Protein AF-A0AAF0T2G2-F1 (afdb_monomer_lite)

Structure (mmCIF, N/CA/C/O backbone):
data_AF-A0AAF0T2G2-F1
#
_entry.id   AF-A0AAF0T2G2-F1
#
loop_
_atom_site.group_PDB
_atom_site.id
_atom_site.type_symbol
_atom_site.label_atom_id
_atom_site.label_alt_id
_atom_site.label_comp_id
_atom_site.label_asym_id
_atom_site.label_entity_id
_atom_site.label_seq_id
_atom_site.pdbx_PDB_ins_code
_atom_site.Cartn_x
_atom_site.Cartn_y
_atom_site.Cartn_z
_atom_site.occupancy
_atom_site.B_iso_or_equiv
_atom_site.auth_seq_id
_atom_site.auth_comp_id
_atom_site.auth_asym_id
_atom_site.auth_atom_id
_atom_site.pdbx_PDB_model_num
ATOM 1 N N . MET A 1 1 ? -35.952 -12.986 38.362 1.00 46.72 1 MET A N 1
ATOM 2 C CA . MET A 1 1 ? -36.142 -11.698 37.666 1.00 46.72 1 MET A CA 1
ATOM 3 C C . MET A 1 1 ? -34.868 -10.902 37.905 1.00 46.72 1 MET A C 1
ATOM 5 O O . MET A 1 1 ? -34.711 -10.317 38.964 1.00 46.72 1 MET A O 1
ATOM 9 N N . THR A 1 2 ? -33.872 -11.058 37.034 1.00 54.59 2 THR A N 1
ATO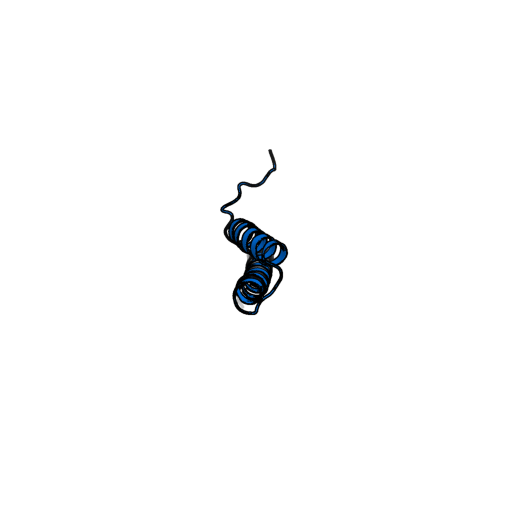M 10 C CA . THR A 1 2 ? -32.575 -10.381 37.161 1.00 54.59 2 THR A CA 1
ATOM 11 C C . THR A 1 2 ? -32.794 -8.907 36.859 1.00 54.59 2 THR A C 1
ATOM 13 O O . THR A 1 2 ? -33.114 -8.551 35.730 1.00 54.59 2 THR A O 1
ATOM 16 N N . THR A 1 3 ? -32.703 -8.060 37.881 1.00 58.44 3 THR A N 1
ATOM 17 C CA . THR A 1 3 ? -32.753 -6.609 37.723 1.00 58.44 3 THR A CA 1
ATOM 18 C C . THR A 1 3 ? -31.452 -6.193 37.047 1.00 58.44 3 THR A C 1
ATOM 20 O O . THR A 1 3 ? -30.416 -6.079 37.700 1.00 58.44 3 THR A O 1
ATOM 23 N N . THR A 1 4 ? -31.455 -6.076 35.723 1.00 64.88 4 THR A N 1
ATOM 24 C CA . THR A 1 4 ? -30.338 -5.467 35.005 1.00 64.88 4 THR A CA 1
ATOM 25 C C . THR A 1 4 ? -30.249 -4.023 35.480 1.00 64.88 4 THR A C 1
ATOM 27 O O . THR A 1 4 ? -31.176 -3.242 35.279 1.00 64.88 4 THR A O 1
ATOM 30 N N . ASP A 1 5 ? -29.177 -3.706 36.200 1.00 71.25 5 ASP A N 1
ATOM 31 C CA . ASP A 1 5 ? -28.903 -2.352 36.660 1.00 71.25 5 ASP A CA 1
ATOM 32 C C . ASP A 1 5 ? -28.751 -1.442 35.423 1.00 71.25 5 ASP A C 1
ATOM 34 O O . ASP A 1 5 ? -27.890 -1.724 34.577 1.00 71.25 5 ASP A O 1
ATOM 38 N N . PRO A 1 6 ? -29.582 -0.395 35.264 1.00 70.56 6 PRO A N 1
ATOM 39 C CA . PRO A 1 6 ? -29.553 0.474 34.086 1.00 70.56 6 PRO A CA 1
ATOM 40 C C . PRO A 1 6 ? -28.183 1.134 33.858 1.00 70.56 6 PRO A C 1
ATOM 42 O O . PRO A 1 6 ? -27.820 1.422 32.714 1.00 70.56 6 PRO A O 1
ATOM 45 N N . GLU A 1 7 ? -27.386 1.318 34.914 1.00 70.88 7 GLU A N 1
ATOM 46 C CA . GLU A 1 7 ? -26.015 1.837 34.818 1.00 70.88 7 GLU A CA 1
ATOM 47 C C . GLU A 1 7 ? -25.040 0.801 34.227 1.00 70.88 7 GLU A C 1
ATOM 49 O O . GLU A 1 7 ? -24.149 1.139 33.439 1.00 70.88 7 GLU A O 1
ATOM 54 N N . SER A 1 8 ? -25.246 -0.489 34.518 1.00 72.56 8 SER A N 1
ATOM 55 C CA . SER A 1 8 ? -24.466 -1.590 33.933 1.00 72.56 8 SER A CA 1
ATOM 56 C C . SER A 1 8 ? -24.727 -1.734 32.430 1.00 72.56 8 SER A C 1
ATOM 58 O O . SER A 1 8 ? -23.807 -1.989 31.645 1.00 72.56 8 SER A O 1
ATOM 60 N N . GLU A 1 9 ? -25.975 -1.517 32.012 1.00 73.31 9 GLU A N 1
ATOM 61 C CA . GLU A 1 9 ? -26.393 -1.617 30.615 1.00 73.31 9 GLU A CA 1
ATOM 62 C C . GLU A 1 9 ? -25.870 -0.446 29.766 1.00 73.31 9 GLU A C 1
ATOM 64 O O . GLU A 1 9 ? -25.347 -0.674 28.670 1.00 73.31 9 GLU A O 1
ATOM 69 N N . LYS A 1 10 ? -25.898 0.788 30.295 1.00 75.06 10 LYS A N 1
ATOM 70 C CA . LYS A 1 10 ? -25.228 1.948 29.676 1.00 75.06 10 LYS A CA 1
ATOM 71 C C . LYS A 1 10 ? -23.725 1.728 29.531 1.00 75.06 10 LYS A C 1
ATOM 73 O O . LYS A 1 10 ? -23.195 1.860 28.435 1.00 75.06 10 LYS A O 1
ATOM 78 N N . THR A 1 11 ? -23.057 1.289 30.599 1.00 78.19 11 THR A N 1
ATOM 79 C CA . THR A 1 11 ? -21.606 1.031 30.589 1.00 78.19 11 THR A CA 1
ATOM 80 C C . THR A 1 11 ? -21.217 -0.058 29.581 1.00 78.19 11 THR A C 1
ATOM 82 O O . THR A 1 11 ? -20.134 -0.030 28.993 1.00 78.19 11 THR A O 1
ATOM 85 N N . ARG A 1 12 ? -22.071 -1.067 29.370 1.00 75.75 12 ARG A N 1
ATOM 86 C CA . ARG A 1 12 ? -21.852 -2.082 28.329 1.00 75.75 12 ARG A CA 1
ATOM 87 C C . ARG A 1 12 ? -22.040 -1.489 26.929 1.00 75.75 12 ARG A C 1
ATOM 89 O O . ARG A 1 12 ? -21.173 -1.692 26.089 1.00 75.75 12 ARG A O 1
ATOM 96 N N . ARG A 1 13 ? -23.096 -0.699 26.708 1.00 78.38 13 ARG A N 1
ATOM 97 C CA . ARG A 1 13 ? -23.354 -0.027 25.423 1.00 78.38 13 ARG A CA 1
ATOM 98 C C . ARG A 1 13 ? -22.231 0.938 25.029 1.00 78.38 13 ARG A C 1
ATOM 100 O O . ARG A 1 13 ? -21.823 0.941 23.871 1.00 78.38 13 ARG A O 1
ATOM 107 N N . ASP A 1 14 ? -21.710 1.709 25.980 1.00 84.12 14 ASP A N 1
ATOM 108 C CA . ASP A 1 14 ? -20.608 2.645 25.735 1.00 84.12 14 ASP A CA 1
ATOM 109 C C . ASP A 1 14 ? -19.317 1.900 25.377 1.00 84.12 14 ASP A C 1
ATOM 111 O O . ASP A 1 14 ? -18.627 2.269 24.428 1.00 84.12 14 ASP A O 1
ATOM 115 N N . ARG A 1 15 ? -19.023 0.784 26.061 1.00 83.88 15 ARG A N 1
ATOM 116 C CA . ARG A 1 15 ? -17.900 -0.091 25.689 1.00 83.88 15 ARG A CA 1
ATOM 117 C C . ARG A 1 15 ? -18.067 -0.682 24.294 1.00 83.88 15 ARG A C 1
ATOM 119 O O . ARG A 1 15 ? -17.112 -0.662 23.525 1.00 83.88 15 ARG A O 1
ATOM 126 N N . ASP A 1 16 ? -19.260 -1.152 23.944 1.00 86.88 16 ASP A N 1
ATOM 127 C CA . ASP A 1 16 ? -19.529 -1.700 22.611 1.00 86.88 16 ASP A CA 1
ATOM 128 C C . ASP A 1 16 ? -19.369 -0.631 21.517 1.00 86.88 16 ASP A C 1
ATOM 130 O O . ASP A 1 16 ? -18.881 -0.929 20.425 1.00 86.88 16 ASP A O 1
ATOM 134 N N . ALA A 1 17 ? -19.738 0.622 21.804 1.00 88.62 17 ALA A N 1
ATOM 135 C CA . ALA A 1 17 ? -19.532 1.748 20.897 1.00 88.62 17 ALA A CA 1
ATOM 136 C C . ALA A 1 17 ? -18.040 2.068 20.706 1.00 88.62 17 ALA A C 1
ATOM 138 O O . ALA A 1 17 ? -17.595 2.229 19.569 1.00 88.62 17 ALA A O 1
ATOM 139 N N . ILE A 1 18 ? -17.257 2.087 21.791 1.00 90.94 18 ILE A N 1
ATOM 140 C CA . ILE A 1 18 ? -15.801 2.302 21.743 1.00 90.94 18 ILE A CA 1
ATOM 141 C C . ILE A 1 18 ? -15.119 1.185 20.951 1.00 90.94 18 ILE A C 1
ATOM 143 O O . ILE A 1 18 ? -14.341 1.464 20.042 1.00 90.94 18 ILE A O 1
ATOM 147 N N . VAL A 1 19 ? -15.443 -0.078 21.247 1.00 90.88 19 VAL A N 1
ATOM 148 C CA . VAL A 1 19 ? -14.872 -1.234 20.538 1.00 90.88 19 VAL A CA 1
ATOM 149 C C . VAL A 1 19 ? -15.230 -1.176 19.059 1.00 90.88 19 VAL A C 1
ATOM 151 O O . VAL A 1 19 ? -14.358 -1.345 18.215 1.00 90.88 19 VAL A O 1
ATOM 154 N N . ARG A 1 20 ? -16.489 -0.880 18.718 1.00 88.12 20 ARG A N 1
ATOM 155 C CA . ARG A 1 20 ? -16.913 -0.743 17.319 1.00 88.12 20 ARG A CA 1
ATOM 156 C C . ARG A 1 20 ? -16.152 0.367 16.597 1.00 88.12 20 ARG A C 1
ATOM 158 O O . ARG A 1 20 ? -15.770 0.168 15.449 1.00 88.12 20 ARG A O 1
ATOM 165 N N . SER A 1 21 ? -15.929 1.503 17.256 1.00 90.62 21 SER A N 1
ATOM 166 C CA . SER A 1 21 ? -15.148 2.609 16.696 1.00 90.62 21 SER A CA 1
ATOM 167 C C . SER A 1 21 ? -13.694 2.208 16.459 1.00 90.62 21 SER A C 1
ATOM 169 O O . SER A 1 21 ? -13.178 2.433 15.371 1.00 90.62 21 SER A O 1
ATOM 171 N N . ALA A 1 22 ? -13.052 1.574 17.443 1.00 90.38 22 ALA A N 1
ATOM 172 C CA . ALA A 1 22 ? -11.667 1.123 17.332 1.00 90.38 22 ALA A CA 1
ATOM 173 C C . ALA A 1 22 ? -11.494 0.050 16.244 1.00 90.38 22 ALA A C 1
ATOM 175 O O . ALA A 1 22 ? -10.528 0.072 15.491 1.00 90.38 22 ALA A O 1
ATOM 176 N N . VAL A 1 23 ? -12.455 -0.871 16.121 1.00 92.38 23 VAL A N 1
ATOM 177 C CA . VAL A 1 23 ? -12.453 -1.885 15.058 1.00 92.38 23 VAL A CA 1
ATOM 178 C C . VAL A 1 23 ? -12.630 -1.239 13.687 1.00 92.38 23 VAL A C 1
ATOM 180 O O . VAL A 1 23 ? -11.941 -1.625 12.749 1.00 92.38 23 VAL A O 1
ATOM 183 N N . ALA A 1 24 ? -13.534 -0.266 13.552 1.00 90.06 24 ALA A N 1
ATOM 184 C CA . ALA A 1 24 ? -13.715 0.445 12.290 1.00 90.06 24 ALA A CA 1
ATOM 185 C C . ALA A 1 24 ? -12.431 1.175 11.871 1.00 90.06 24 ALA A C 1
ATOM 187 O O . ALA A 1 24 ? -12.023 1.058 10.720 1.00 90.06 24 ALA A O 1
ATOM 188 N N . ASP A 1 25 ? -11.780 1.859 12.811 1.00 91.31 25 ASP A N 1
ATOM 189 C CA . ASP A 1 25 ? -10.511 2.556 12.588 1.00 91.31 25 ASP A CA 1
ATOM 190 C C . ASP A 1 25 ? -9.405 1.594 12.127 1.00 91.31 25 ASP A C 1
ATOM 192 O O . ASP A 1 25 ? -8.809 1.787 11.070 1.00 91.31 25 ASP A O 1
ATOM 196 N N . ALA A 1 26 ? -9.241 0.467 12.829 1.00 90.38 26 ALA A N 1
ATOM 197 C CA . ALA A 1 26 ? -8.282 -0.571 12.454 1.00 90.38 26 ALA A CA 1
ATOM 198 C C . ALA A 1 26 ? -8.566 -1.184 11.068 1.00 90.38 26 ALA A C 1
ATOM 200 O O . ALA A 1 26 ? -7.641 -1.526 10.333 1.00 90.38 26 ALA A O 1
ATOM 201 N N . ILE A 1 27 ? -9.840 -1.332 10.685 1.00 93.19 27 ILE A N 1
ATOM 202 C CA . ILE A 1 27 ? -10.207 -1.800 9.341 1.00 93.19 27 ILE A CA 1
ATOM 203 C C . ILE A 1 27 ? -9.808 -0.765 8.287 1.00 93.19 27 ILE A C 1
ATOM 205 O O . ILE A 1 27 ? -9.268 -1.147 7.250 1.00 93.19 27 ILE A O 1
ATOM 209 N N . PHE A 1 28 ? -10.065 0.523 8.522 1.00 90.69 28 PHE A N 1
ATOM 210 C CA . PHE A 1 28 ? -9.678 1.571 7.578 1.00 90.69 28 PHE A CA 1
ATOM 211 C C . PHE A 1 28 ? -8.162 1.658 7.408 1.00 90.69 28 PHE A C 1
ATOM 213 O O . PHE A 1 28 ? -7.695 1.773 6.274 1.00 90.69 28 PHE A O 1
ATOM 220 N N . ASP A 1 29 ? -7.414 1.522 8.499 1.00 88.69 29 ASP A N 1
ATOM 221 C CA . ASP A 1 29 ? -5.954 1.477 8.477 1.00 88.69 29 ASP A CA 1
ATOM 222 C C . ASP A 1 29 ? -5.428 0.277 7.670 1.00 88.69 29 ASP A C 1
ATOM 224 O O . ASP A 1 29 ? -4.642 0.428 6.726 1.00 88.69 29 ASP A O 1
ATOM 228 N N . ALA A 1 30 ? -5.966 -0.919 7.936 1.00 87.81 30 ALA A N 1
ATOM 229 C CA . ALA A 1 30 ? -5.618 -2.121 7.187 1.00 87.81 30 ALA A CA 1
ATOM 230 C C . ALA A 1 30 ? -5.941 -1.973 5.691 1.00 87.81 30 ALA A C 1
ATOM 232 O O . ALA A 1 30 ? -5.112 -2.295 4.840 1.00 87.81 30 ALA A O 1
ATOM 233 N N . VAL A 1 31 ? -7.126 -1.458 5.346 1.00 92.38 31 VAL A N 1
ATOM 234 C CA . VAL A 1 31 ? -7.533 -1.225 3.950 1.00 92.38 31 VAL A CA 1
ATOM 235 C C . VAL A 1 31 ? -6.608 -0.217 3.269 1.00 92.38 31 VAL A C 1
ATOM 237 O O . VAL A 1 31 ? -6.237 -0.430 2.112 1.00 92.38 31 VAL A O 1
ATOM 240 N N . GLY A 1 32 ? -6.206 0.848 3.967 1.00 88.38 32 GLY A N 1
ATOM 241 C CA . GLY A 1 32 ? -5.230 1.816 3.471 1.00 88.38 32 GLY A CA 1
ATOM 242 C C . GLY A 1 32 ? -3.898 1.145 3.146 1.00 88.38 32 GLY A C 1
ATOM 243 O O . GLY A 1 32 ? -3.426 1.218 2.009 1.00 88.38 32 GLY A O 1
ATOM 244 N N . THR A 1 33 ? -3.360 0.395 4.105 1.00 89.50 33 THR A N 1
ATOM 245 C CA . THR A 1 33 ? -2.105 -0.353 3.961 1.00 89.50 33 THR A CA 1
ATOM 246 C C . THR A 1 33 ? -2.156 -1.347 2.799 1.00 89.50 33 THR A C 1
ATOM 248 O O . THR A 1 33 ? -1.280 -1.340 1.930 1.00 89.50 33 THR A O 1
ATOM 251 N N . PHE A 1 34 ? -3.210 -2.166 2.709 1.00 92.31 34 PHE A N 1
ATOM 252 C CA . PHE A 1 34 ? -3.381 -3.121 1.608 1.00 92.31 34 PHE A CA 1
ATOM 253 C C . PHE A 1 34 ? -3.530 -2.433 0.250 1.00 92.31 34 PHE A C 1
ATOM 255 O O . PHE A 1 34 ? -3.011 -2.936 -0.748 1.00 92.31 34 PHE A O 1
ATOM 262 N N . SER A 1 35 ? -4.202 -1.282 0.199 1.00 92.38 35 SER A N 1
ATOM 263 C CA . SER A 1 35 ? -4.349 -0.508 -1.035 1.00 92.38 35 SER A CA 1
ATOM 264 C C . SER A 1 35 ? -2.999 0.019 -1.516 1.00 92.38 35 SER A C 1
ATOM 266 O O . SER A 1 35 ? -2.660 -0.165 -2.687 1.00 92.38 35 SER A O 1
ATOM 268 N N . LEU A 1 36 ? -2.191 0.608 -0.624 1.00 91.19 36 LEU A N 1
ATOM 269 C CA . LEU A 1 36 ? -0.834 1.044 -0.966 1.00 91.19 36 LEU A CA 1
ATOM 270 C C . LEU A 1 36 ? 0.027 -0.134 -1.427 1.00 91.19 36 LEU A C 1
ATOM 272 O O . LEU A 1 36 ? 0.701 -0.033 -2.452 1.00 91.19 36 LEU A O 1
ATOM 276 N N . LEU A 1 37 ? -0.024 -1.265 -0.721 1.00 92.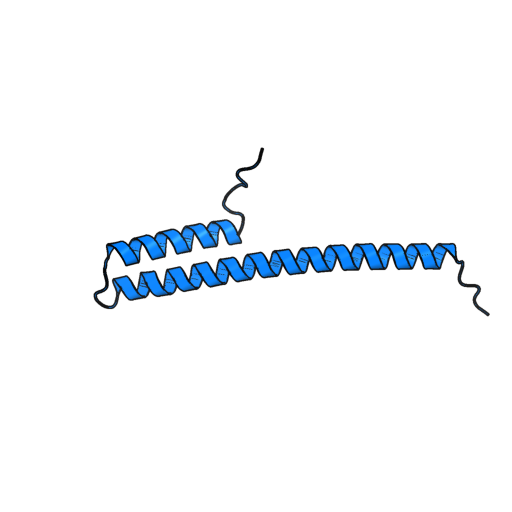31 37 LEU A N 1
ATOM 277 C CA . LEU A 1 37 ? 0.725 -2.458 -1.108 1.00 92.31 37 LEU A CA 1
ATOM 278 C C . LEU A 1 37 ? 0.313 -2.951 -2.504 1.00 92.31 37 LEU A C 1
ATOM 280 O O . LEU A 1 37 ? 1.169 -3.279 -3.325 1.00 92.31 37 LEU A O 1
ATOM 284 N N . GLY A 1 38 ? -0.986 -2.929 -2.811 1.00 93.75 38 GLY A N 1
ATOM 285 C CA . GLY A 1 38 ? -1.505 -3.230 -4.143 1.00 93.75 38 GLY A CA 1
ATOM 286 C C . GLY A 1 38 ? -0.930 -2.306 -5.220 1.00 93.75 38 GLY A C 1
ATOM 287 O O . GLY A 1 38 ? -0.418 -2.787 -6.232 1.00 93.75 38 GLY A O 1
ATOM 288 N N . PHE A 1 39 ? -0.934 -0.989 -4.994 1.00 93.12 39 PHE A N 1
ATOM 289 C CA . PHE A 1 39 ? -0.317 -0.030 -5.920 1.00 93.12 39 PHE A CA 1
ATOM 290 C C . PHE A 1 39 ? 1.190 -0.248 -6.074 1.00 93.12 39 PHE A C 1
ATOM 292 O O . PHE A 1 39 ? 1.703 -0.208 -7.193 1.00 93.12 39 PHE A O 1
ATOM 299 N N . SER A 1 40 ? 1.900 -0.533 -4.981 1.00 93.81 40 SER A N 1
ATOM 300 C CA . SER A 1 40 ? 3.328 -0.849 -5.019 1.00 93.81 40 SER A CA 1
ATOM 301 C C . SER A 1 40 ? 3.618 -2.063 -5.907 1.00 93.81 40 SER A C 1
ATOM 303 O O . SER A 1 40 ? 4.523 -2.009 -6.744 1.00 93.81 40 SER A O 1
ATOM 305 N N . LEU A 1 41 ? 2.819 -3.128 -5.796 1.00 95.12 41 LEU A N 1
ATOM 306 C CA . LEU A 1 41 ? 2.951 -4.324 -6.628 1.00 95.12 41 LEU A CA 1
ATOM 307 C C . LEU A 1 41 ? 2.617 -4.053 -8.101 1.00 95.12 41 LEU A C 1
ATOM 309 O O . LEU A 1 41 ? 3.283 -4.592 -8.984 1.00 95.12 41 LEU A O 1
ATOM 313 N N . LEU A 1 42 ? 1.634 -3.192 -8.387 1.00 94.56 42 LEU A N 1
ATOM 314 C CA . LEU A 1 42 ? 1.334 -2.770 -9.760 1.00 94.56 42 LEU A CA 1
ATOM 315 C C . LEU A 1 42 ? 2.514 -2.016 -10.381 1.00 94.56 42 LEU A C 1
ATOM 317 O O . LEU A 1 42 ? 2.931 -2.337 -11.495 1.00 94.56 42 LEU A O 1
ATOM 321 N N . PHE A 1 43 ? 3.090 -1.057 -9.654 1.00 92.50 43 PHE A N 1
ATOM 322 C CA . PHE A 1 43 ? 4.286 -0.343 -10.096 1.00 92.50 43 PHE A CA 1
ATOM 323 C C . PHE A 1 43 ? 5.477 -1.286 -10.295 1.00 92.50 43 PHE A C 1
ATOM 325 O O . PHE A 1 43 ? 6.180 -1.173 -11.300 1.00 92.50 43 PHE A O 1
ATOM 332 N N . LEU A 1 44 ? 5.662 -2.258 -9.395 1.00 93.25 44 LEU A N 1
ATOM 333 C CA . LEU A 1 44 ? 6.699 -3.280 -9.522 1.00 93.25 44 LEU A CA 1
ATOM 334 C C . LEU A 1 44 ? 6.515 -4.088 -10.807 1.00 93.25 44 LEU A C 1
ATOM 336 O O . LEU A 1 44 ? 7.457 -4.241 -11.580 1.00 93.25 44 LEU A O 1
ATOM 340 N N . ALA A 1 45 ? 5.297 -4.569 -11.063 1.00 93.06 45 ALA A N 1
ATOM 341 C CA . ALA A 1 45 ? 4.981 -5.365 -12.243 1.00 93.06 45 ALA A CA 1
ATOM 342 C C . ALA A 1 45 ? 5.215 -4.581 -13.543 1.00 93.06 45 ALA A C 1
ATOM 344 O O . ALA A 1 45 ? 5.806 -5.111 -14.485 1.00 93.06 45 ALA A O 1
ATOM 345 N N . VAL A 1 46 ? 4.799 -3.310 -13.589 1.00 92.19 46 VAL A N 1
ATOM 346 C CA . VAL A 1 46 ? 5.038 -2.422 -14.738 1.00 92.19 46 VAL A CA 1
ATOM 347 C C . VAL A 1 46 ? 6.533 -2.174 -14.934 1.00 92.19 46 VAL A C 1
ATOM 349 O O . VAL A 1 46 ? 7.022 -2.288 -16.056 1.00 92.19 46 VAL A O 1
ATOM 352 N N . GLY A 1 47 ? 7.264 -1.885 -13.856 1.00 90.38 47 GLY A N 1
ATOM 353 C CA . GLY A 1 47 ? 8.703 -1.639 -13.894 1.00 90.38 47 GLY A CA 1
ATOM 354 C C . GLY A 1 47 ? 9.494 -2.851 -14.377 1.00 90.38 47 GLY A C 1
ATOM 355 O O . GLY A 1 47 ? 10.253 -2.756 -15.339 1.00 90.38 47 GLY A O 1
ATOM 356 N N . VAL A 1 48 ? 9.256 -4.020 -13.779 1.00 93.56 48 VAL A N 1
ATOM 357 C CA . VAL A 1 48 ? 9.900 -5.283 -14.176 1.00 93.56 48 VAL A CA 1
ATOM 358 C C . VAL A 1 48 ? 9.577 -5.624 -15.630 1.00 93.56 48 VAL A C 1
ATOM 360 O O . VAL A 1 48 ? 10.479 -5.937 -16.404 1.00 93.56 48 VAL A O 1
ATOM 363 N N . ARG A 1 49 ? 8.309 -5.508 -16.046 1.00 91.38 49 ARG A N 1
ATOM 364 C CA . ARG A 1 49 ? 7.917 -5.764 -17.439 1.00 91.38 49 ARG A CA 1
ATOM 365 C C . ARG A 1 49 ? 8.580 -4.788 -18.412 1.00 91.38 49 ARG A C 1
ATOM 367 O O . ARG A 1 49 ? 9.000 -5.208 -19.485 1.00 91.38 49 ARG A O 1
ATOM 374 N N . GLY A 1 50 ? 8.694 -3.516 -18.038 1.00 88.94 50 GLY A N 1
ATOM 375 C CA . GLY A 1 50 ? 9.370 -2.497 -18.839 1.00 88.94 50 GLY A CA 1
ATOM 376 C C . GLY A 1 50 ? 10.854 -2.797 -19.066 1.00 88.94 50 GLY A C 1
ATOM 377 O O . GLY A 1 50 ? 11.362 -2.489 -20.138 1.00 88.94 50 GLY A O 1
ATOM 378 N N . LEU A 1 51 ? 11.529 -3.441 -18.106 1.00 89.00 51 LEU A N 1
ATOM 379 C CA . LEU A 1 51 ? 12.922 -3.877 -18.263 1.00 89.00 51 LEU A CA 1
ATOM 380 C C . LEU A 1 51 ? 13.070 -5.161 -19.087 1.00 89.00 51 LEU A C 1
ATOM 382 O O . LEU A 1 51 ? 14.060 -5.311 -19.795 1.00 89.00 51 LEU A O 1
ATOM 386 N N . LEU A 1 52 ? 12.124 -6.096 -18.973 1.00 91.19 52 LEU A N 1
ATOM 387 C CA . LEU A 1 52 ? 12.253 -7.436 -19.560 1.00 91.19 52 LEU A CA 1
ATOM 388 C C . LEU A 1 52 ? 11.703 -7.565 -20.989 1.00 91.19 52 LEU A C 1
ATOM 390 O O . LEU A 1 52 ? 12.048 -8.523 -21.673 1.00 91.19 52 LEU A O 1
ATOM 394 N N . VAL A 1 53 ? 10.826 -6.658 -21.432 1.00 90.81 53 VAL A N 1
ATOM 395 C CA . VAL A 1 53 ? 10.080 -6.784 -22.705 1.00 90.81 53 VAL A CA 1
ATOM 396 C C . VAL A 1 53 ? 10.392 -5.623 -23.666 1.00 90.81 53 VAL A C 1
ATOM 398 O O . VAL A 1 53 ? 9.492 -5.108 -24.321 1.00 90.81 53 VAL A O 1
ATOM 401 N N . ASP A 1 54 ? 11.652 -5.170 -23.719 1.00 73.19 54 ASP A N 1
ATOM 402 C CA . ASP A 1 54 ? 12.110 -4.043 -24.563 1.00 73.19 54 ASP A CA 1
ATOM 403 C C . ASP A 1 54 ? 11.249 -2.767 -24.420 1.00 73.19 54 ASP A C 1
ATOM 405 O O . ASP A 1 54 ? 10.912 -2.071 -25.380 1.00 73.19 54 ASP A O 1
ATOM 409 N N . GLY A 1 55 ? 10.860 -2.453 -23.182 1.00 75.94 55 GLY A N 1
ATOM 410 C CA . GLY A 1 55 ? 10.175 -1.211 -22.849 1.00 75.94 55 GLY A CA 1
ATOM 411 C C . GLY A 1 55 ? 11.142 -0.041 -22.647 1.00 75.94 55 GLY A C 1
ATOM 412 O O . GLY A 1 55 ? 12.363 -0.181 -22.632 1.00 75.94 55 GLY A O 1
ATOM 413 N N . SER A 1 56 ? 10.589 1.155 -22.435 1.00 88.06 56 SER A N 1
ATOM 414 C CA . SER A 1 56 ? 11.400 2.318 -22.063 1.00 88.06 56 SER A CA 1
ATOM 415 C C . SER A 1 56 ? 12.055 2.102 -20.694 1.00 88.06 56 SER A C 1
ATOM 417 O O . SER A 1 56 ? 11.365 2.072 -19.671 1.00 88.06 56 SER A O 1
ATOM 419 N N . THR A 1 57 ? 13.389 2.031 -20.660 1.00 88.81 57 THR A N 1
ATOM 420 C CA . THR A 1 57 ? 14.169 1.894 -19.418 1.00 88.81 57 THR A CA 1
ATOM 421 C C . THR A 1 57 ? 13.867 3.016 -18.426 1.00 88.81 57 THR A C 1
ATOM 423 O O . THR A 1 57 ? 13.766 2.766 -17.230 1.00 88.81 57 THR A O 1
ATOM 426 N N . ALA A 1 58 ? 13.662 4.245 -18.908 1.00 90.62 58 ALA A N 1
ATOM 427 C CA . ALA A 1 58 ? 13.346 5.387 -18.052 1.00 90.62 58 ALA A CA 1
ATOM 428 C C . ALA A 1 58 ? 12.008 5.201 -17.318 1.00 90.62 58 ALA A C 1
ATOM 430 O O . ALA A 1 58 ? 11.933 5.387 -16.105 1.00 90.62 58 ALA A O 1
ATOM 431 N N . VAL A 1 59 ? 10.967 4.775 -18.041 1.00 89.56 59 VAL A N 1
ATOM 432 C CA . VAL A 1 59 ? 9.647 4.487 -17.455 1.00 89.56 59 VAL A CA 1
ATOM 433 C C . VAL A 1 59 ? 9.737 3.310 -16.488 1.00 89.56 59 VAL A C 1
ATOM 435 O O . VAL A 1 59 ? 9.148 3.347 -15.410 1.00 89.56 59 VAL A O 1
ATOM 438 N N . ALA A 1 60 ? 10.509 2.286 -16.846 1.00 92.00 60 ALA A N 1
ATOM 439 C CA . ALA A 1 60 ? 10.695 1.107 -16.021 1.00 92.00 60 ALA A CA 1
ATOM 440 C C . ALA A 1 60 ? 11.367 1.440 -14.677 1.00 92.00 60 ALA A C 1
ATOM 442 O O . ALA A 1 60 ? 10.860 1.069 -13.621 1.00 92.00 60 ALA A O 1
ATOM 443 N N . VAL A 1 61 ? 12.460 2.209 -14.704 1.00 93.06 61 VAL A N 1
ATOM 444 C CA . VAL A 1 61 ? 13.166 2.668 -13.498 1.00 93.06 61 VAL A CA 1
ATOM 445 C C 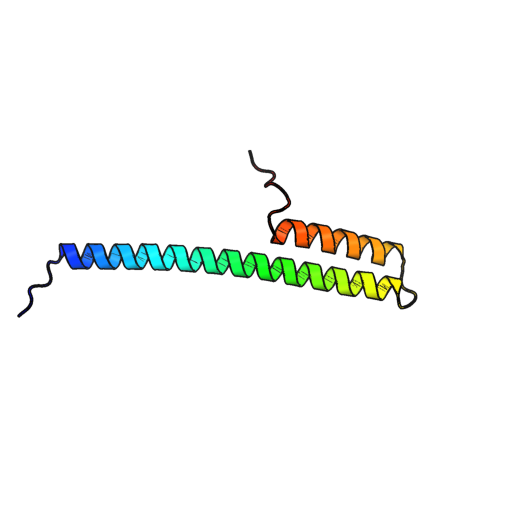. VAL A 1 61 ? 12.278 3.575 -12.647 1.00 93.06 61 VAL A C 1
ATOM 447 O O . VAL A 1 61 ? 12.232 3.405 -11.430 1.00 93.06 61 VAL A O 1
ATOM 450 N N . ALA A 1 62 ? 11.528 4.495 -13.263 1.00 93.38 62 ALA A N 1
ATOM 451 C CA . ALA A 1 62 ? 10.592 5.354 -12.538 1.00 93.38 62 ALA A CA 1
ATOM 452 C C . ALA A 1 62 ? 9.491 4.542 -11.834 1.00 93.38 62 ALA A C 1
ATOM 454 O O . ALA A 1 62 ? 9.186 4.799 -10.670 1.00 93.38 62 ALA A O 1
ATOM 455 N N . ALA A 1 63 ? 8.934 3.529 -12.505 1.00 92.50 63 ALA A N 1
ATOM 456 C CA . ALA A 1 63 ? 7.943 2.634 -11.915 1.00 92.50 63 ALA A CA 1
ATOM 457 C C . ALA A 1 63 ? 8.531 1.813 -10.754 1.00 92.50 63 ALA A C 1
ATOM 459 O O . ALA A 1 63 ? 7.895 1.690 -9.712 1.00 92.50 63 ALA A O 1
ATOM 460 N N . LEU A 1 64 ? 9.766 1.315 -10.872 1.00 93.12 64 LEU A N 1
ATOM 461 C CA . LEU A 1 64 ? 10.440 0.622 -9.767 1.00 93.12 64 LEU A CA 1
ATOM 462 C C . LEU A 1 64 ? 10.688 1.547 -8.568 1.00 93.12 64 LEU A C 1
ATOM 464 O O . LEU A 1 64 ? 10.416 1.162 -7.433 1.00 93.12 64 LEU A O 1
ATOM 468 N N . ALA A 1 65 ? 11.149 2.776 -8.805 1.00 93.56 65 ALA A N 1
ATOM 469 C CA . ALA A 1 65 ? 11.345 3.757 -7.741 1.00 93.56 65 ALA A CA 1
ATOM 470 C C . ALA A 1 65 ? 10.020 4.093 -7.032 1.00 93.56 65 ALA A C 1
ATOM 472 O O . ALA A 1 65 ? 9.963 4.108 -5.802 1.00 93.56 65 ALA A O 1
ATOM 473 N N . ALA A 1 66 ? 8.939 4.283 -7.796 1.00 92.19 66 ALA A N 1
ATOM 474 C CA . ALA A 1 66 ? 7.600 4.497 -7.254 1.00 92.19 66 ALA A CA 1
ATOM 475 C C . ALA A 1 66 ? 7.108 3.290 -6.438 1.00 92.19 66 ALA A C 1
ATOM 477 O O . ALA A 1 66 ? 6.564 3.470 -5.353 1.00 92.19 66 ALA A O 1
ATOM 478 N N . SER A 1 67 ? 7.347 2.063 -6.911 1.00 93.06 67 SER A N 1
ATOM 479 C CA . SER A 1 67 ? 7.007 0.838 -6.180 1.00 93.06 67 SER A CA 1
ATOM 480 C C . SER A 1 67 ? 7.645 0.802 -4.791 1.00 93.06 67 SER A C 1
ATOM 482 O O . SER A 1 67 ? 6.943 0.581 -3.801 1.00 93.06 67 SER A O 1
ATOM 484 N N . VAL A 1 68 ? 8.950 1.079 -4.710 1.00 92.44 68 VAL A N 1
ATOM 485 C CA . VAL A 1 68 ? 9.698 1.093 -3.445 1.00 92.44 68 VAL A CA 1
ATOM 486 C C . VAL A 1 68 ? 9.198 2.206 -2.528 1.00 92.44 68 VAL A C 1
ATOM 488 O O . VAL A 1 68 ? 8.972 1.961 -1.345 1.00 92.44 68 VAL A O 1
ATOM 491 N N . ALA A 1 69 ? 8.972 3.409 -3.062 1.00 90.31 69 ALA A N 1
ATOM 492 C CA . ALA A 1 69 ? 8.462 4.533 -2.281 1.00 90.31 69 ALA A CA 1
ATOM 493 C C . ALA A 1 69 ? 7.075 4.239 -1.684 1.00 90.31 69 ALA A C 1
ATOM 495 O O . ALA A 1 69 ? 6.848 4.467 -0.496 1.00 90.31 69 ALA A O 1
ATOM 496 N N . VAL A 1 70 ? 6.162 3.678 -2.484 1.00 89.69 70 VAL A N 1
ATOM 497 C CA . VAL A 1 70 ? 4.806 3.326 -2.037 1.00 89.69 70 VAL A CA 1
ATOM 498 C C . VAL A 1 70 ? 4.830 2.169 -1.034 1.00 89.69 70 VAL A C 1
ATOM 500 O O . VAL A 1 70 ? 4.093 2.216 -0.054 1.00 89.69 70 VAL A O 1
ATOM 503 N N . ALA A 1 71 ? 5.696 1.164 -1.216 1.00 89.69 71 ALA A N 1
ATOM 504 C CA . ALA A 1 71 ? 5.888 0.111 -0.214 1.00 89.69 71 ALA A CA 1
ATOM 505 C C . ALA A 1 71 ? 6.411 0.687 1.108 1.00 89.69 71 ALA A C 1
ATOM 507 O O . ALA A 1 71 ? 5.904 0.343 2.170 1.00 89.69 71 ALA A O 1
ATOM 508 N N . GLY A 1 72 ? 7.388 1.597 1.048 1.00 87.19 72 GLY A N 1
ATOM 509 C CA . GLY A 1 72 ? 7.919 2.272 2.230 1.00 87.19 72 GLY A CA 1
ATOM 510 C C . GLY A 1 72 ? 6.846 3.048 2.993 1.00 87.19 72 GLY A C 1
ATOM 511 O O . GLY A 1 72 ? 6.816 2.993 4.218 1.00 87.19 72 GLY A O 1
ATOM 512 N N . ALA A 1 73 ? 5.930 3.708 2.281 1.00 84.62 73 ALA A N 1
ATOM 513 C CA . ALA A 1 73 ? 4.780 4.367 2.894 1.00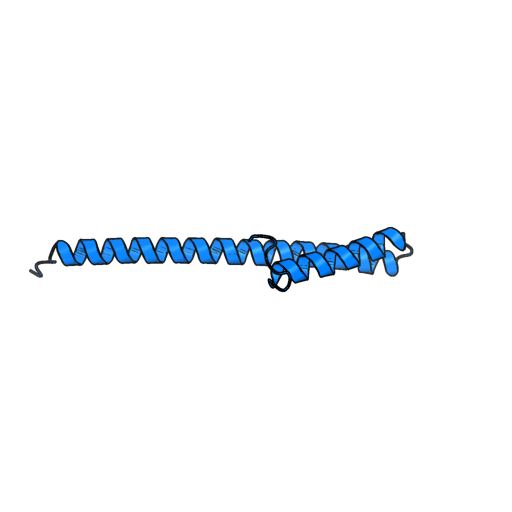 84.62 73 ALA A CA 1
ATOM 514 C C . ALA A 1 73 ? 3.776 3.366 3.496 1.00 84.62 73 ALA A C 1
ATOM 516 O O . ALA A 1 73 ? 3.276 3.606 4.588 1.00 84.62 73 ALA A O 1
ATOM 517 N N . ALA A 1 74 ? 3.513 2.236 2.828 1.00 85.06 74 ALA A N 1
ATOM 518 C CA . ALA A 1 74 ? 2.599 1.200 3.324 1.00 85.06 74 ALA A CA 1
ATOM 519 C C . ALA A 1 74 ? 3.067 0.568 4.643 1.00 85.06 74 ALA A C 1
ATOM 521 O O . ALA A 1 74 ? 2.254 0.203 5.479 1.00 85.06 74 ALA A O 1
ATOM 522 N N . PHE A 1 75 ? 4.379 0.419 4.816 1.00 82.62 75 PHE A N 1
ATOM 523 C CA . PHE A 1 75 ? 4.972 -0.169 6.016 1.00 82.62 75 PHE A CA 1
ATOM 524 C C . PHE A 1 75 ? 5.370 0.875 7.075 1.00 82.62 75 PHE A C 1
ATOM 526 O O . PHE A 1 75 ? 6.108 0.538 7.997 1.00 82.62 75 PHE A O 1
ATOM 533 N N . GLU A 1 76 ? 4.947 2.135 6.920 1.00 78.12 76 GLU A N 1
ATOM 534 C CA . GLU A 1 76 ? 5.347 3.258 7.783 1.00 78.12 76 GLU A CA 1
ATOM 535 C C . GLU A 1 76 ? 6.878 3.435 7.935 1.00 78.12 76 GLU A C 1
ATOM 537 O O . GLU A 1 76 ? 7.360 4.017 8.904 1.00 78.12 76 GLU A O 1
ATOM 542 N N . LEU A 1 77 ? 7.685 2.979 6.963 1.00 72.31 77 LEU A N 1
ATOM 543 C CA . LEU A 1 77 ? 9.141 3.216 6.963 1.00 72.31 77 LEU A CA 1
ATOM 544 C C . LEU A 1 77 ? 9.490 4.681 6.669 1.00 72.31 77 LEU A C 1
ATOM 546 O O . LEU A 1 77 ? 10.615 5.113 6.925 1.00 72.31 77 LEU A O 1
ATOM 550 N N . VAL A 1 78 ? 8.553 5.433 6.090 1.00 67.50 78 VAL A N 1
ATOM 551 C CA . VAL A 1 78 ? 8.703 6.865 5.841 1.00 67.50 78 VAL A CA 1
ATOM 552 C C . VAL A 1 78 ? 8.088 7.610 7.026 1.00 67.50 78 VAL A C 1
ATOM 554 O O . VAL A 1 78 ? 6.874 7.514 7.211 1.00 67.50 78 VAL A O 1
ATOM 557 N N . PRO A 1 79 ? 8.883 8.348 7.828 1.00 62.72 79 PRO A N 1
ATOM 558 C CA . PRO A 1 79 ? 8.338 9.106 8.944 1.00 62.72 79 PRO A CA 1
ATOM 559 C C . PRO A 1 79 ? 7.284 10.106 8.437 1.00 62.72 79 PRO A C 1
ATOM 561 O O . PRO A 1 79 ? 7.472 10.701 7.369 1.00 62.72 79 PRO A O 1
ATOM 564 N N . PRO A 1 80 ? 6.174 10.303 9.169 1.00 60.59 80 PRO A N 1
ATOM 565 C CA . PRO A 1 80 ? 5.154 11.260 8.773 1.00 60.59 80 PRO A CA 1
ATOM 566 C C . PRO A 1 80 ? 5.774 12.660 8.705 1.00 60.59 80 PRO A C 1
ATOM 568 O O . PRO A 1 80 ? 6.386 13.123 9.661 1.00 60.59 80 PRO A O 1
ATOM 571 N N . PHE A 1 81 ? 5.604 13.360 7.579 1.00 60.72 81 PHE A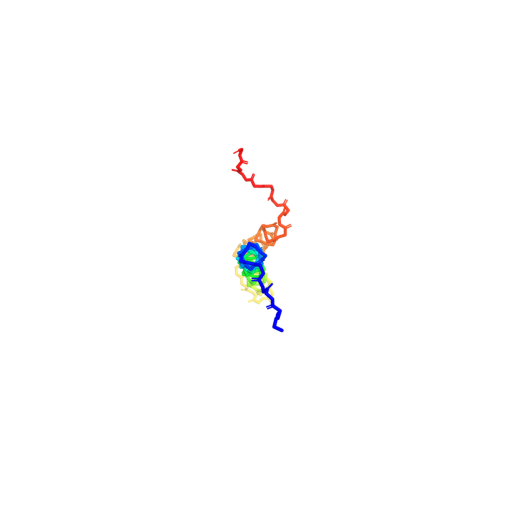 N 1
ATOM 572 C CA . PHE A 1 81 ? 6.040 14.756 7.404 1.00 60.72 81 PHE A CA 1
ATOM 573 C C . PHE A 1 81 ? 5.128 15.742 8.156 1.00 60.72 81 PHE A C 1
ATOM 575 O O . PHE A 1 81 ? 4.658 16.730 7.588 1.00 60.72 81 PHE A O 1
ATOM 582 N N . ARG A 1 82 ? 4.789 15.431 9.405 1.00 55.47 82 ARG A N 1
ATOM 583 C CA . ARG A 1 82 ? 3.944 16.252 10.266 1.00 55.47 82 ARG A CA 1
ATOM 584 C C . ARG A 1 82 ? 4.671 16.438 11.593 1.00 55.47 82 ARG A C 1
ATOM 586 O O . ARG A 1 82 ? 4.858 15.456 12.307 1.00 55.47 82 ARG A O 1
ATOM 593 N N . ASP A 1 83 ? 5.090 17.676 11.849 1.00 47.41 83 ASP A N 1
ATOM 594 C CA . ASP A 1 83 ? 5.368 18.175 13.201 1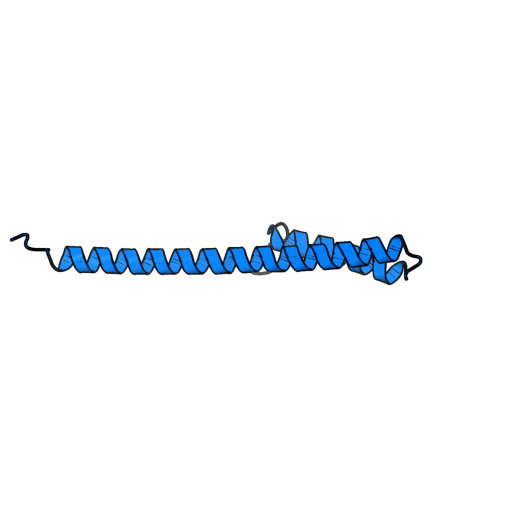.00 47.41 83 ASP A CA 1
ATOM 595 C C . ASP A 1 83 ? 4.069 18.216 14.026 1.00 47.41 83 ASP A C 1
ATOM 597 O O . ASP A 1 83 ? 3.000 18.517 13.432 1.00 47.41 83 ASP A O 1
#

Sequence (83 aa):
MTTTDPESEKTRRDRDAIVRSAVADAIFDAVGTFSLLGFSLLFLAVGVRGLLVDGSTAVAVAALAASVAVAGAAFELVPPFRD

Radius of gyration: 22.85 Å; chains: 1; bounding box: 50×30×62 Å

Foldseek 3Di:
DDPPDVVNVVVVVVVVVVVVVVVVVVVVLVVQLVVLLVQLVVLQVQLVCCVPVVHDPVSSVVSNVSSVVSNCVSVVVDPPPDD

Secondary structure (DSSP, 8-state):
-----HHHHHHHHHHHHHHHHHHHHHHHHHHHHHHHHHHHHHHHHHHHHHHHTT--HHHHHHHHHHHHHHHHHHTT-S--S--

Organism: NCBI:txid121872

pLDDT: mean 84.1, std 11.83, range [46.72, 95.12]